Protein AF-A0A6V7K148-F1 (afdb_monomer_lite)

Foldseek 3Di:
DVVQLVVLVVLVPDPVNPDDPVSSPWGKFKWAPLDPPDTDTDDPPDDPVNCCVPRPVDPDPGDMDIDTPDD

pLDDT: mean 83.6, std 12.63, range [53.84, 94.62]

Secondary structure (DSSP, 8-state):
-HHHHHHHHHHHT-TT----TTGGGPPEEEEEEEETTEEEEPPTT--HHHHIIIII-SSSPPP-EEEE---

Radius of gyration: 13.55 Å; chains: 1; bounding box: 35×23×35 Å

Structure (mmCIF, N/CA/C/O backbone):
data_AF-A0A6V7K148-F1
#
_entry.id   AF-A0A6V7K148-F1
#
loop_
_atom_site.group_PDB
_atom_site.id
_atom_site.type_symbol
_atom_site.label_atom_id
_atom_site.label_alt_id
_atom_site.label_comp_id
_atom_site.label_asym_id
_atom_site.label_entity_id
_atom_site.label_seq_id
_atom_site.pdbx_PDB_ins_code
_atom_site.Cartn_x
_atom_site.Cartn_y
_atom_site.Cartn_z
_atom_site.occupancy
_atom_site.B_iso_or_equiv
_atom_site.auth_seq_id
_atom_site.auth_comp_id
_atom_site.auth_asym_id
_atom_site.auth_atom_id
_atom_site.pdbx_PDB_model_num
ATOM 1 N N . ASP A 1 1 ? 5.404 -7.869 1.540 1.00 85.12 1 ASP A N 1
ATOM 2 C CA . ASP A 1 1 ? 6.386 -8.409 0.579 1.00 85.12 1 ASP A CA 1
ATOM 3 C C . ASP A 1 1 ? 5.759 -8.577 -0.803 1.00 85.12 1 ASP A C 1
ATOM 5 O O . ASP A 1 1 ? 6.107 -7.842 -1.715 1.00 85.12 1 ASP A O 1
ATOM 9 N N . HIS A 1 2 ? 4.742 -9.438 -0.927 1.00 90.62 2 HIS A N 1
ATOM 10 C CA . HIS A 1 2 ? 4.039 -9.706 -2.191 1.00 90.62 2 HIS A CA 1
ATOM 11 C C . HIS A 1 2 ? 3.572 -8.455 -2.957 1.00 90.62 2 HIS A C 1
ATOM 13 O O . HIS A 1 2 ? 3.787 -8.385 -4.159 1.00 90.62 2 HIS A O 1
ATOM 19 N N . LEU A 1 3 ? 2.999 -7.449 -2.281 1.00 90.12 3 LEU A N 1
ATOM 20 C CA . LEU A 1 3 ? 2.595 -6.187 -2.924 1.00 90.12 3 LEU A CA 1
ATOM 21 C C . LEU A 1 3 ? 3.763 -5.450 -3.594 1.00 90.12 3 LEU A C 1
ATOM 23 O O . LEU A 1 3 ? 3.618 -4.959 -4.705 1.00 90.12 3 LEU A O 1
ATOM 27 N N . SER A 1 4 ? 4.917 -5.394 -2.928 1.00 87.69 4 SER A N 1
ATOM 28 C CA . SER A 1 4 ? 6.115 -4.723 -3.447 1.00 87.69 4 SER A CA 1
ATOM 29 C C . SER A 1 4 ? 6.615 -5.425 -4.716 1.00 87.69 4 SER A C 1
ATOM 31 O O . SER A 1 4 ? 6.822 -4.784 -5.742 1.00 87.69 4 SER A O 1
ATOM 33 N N . LYS A 1 5 ? 6.672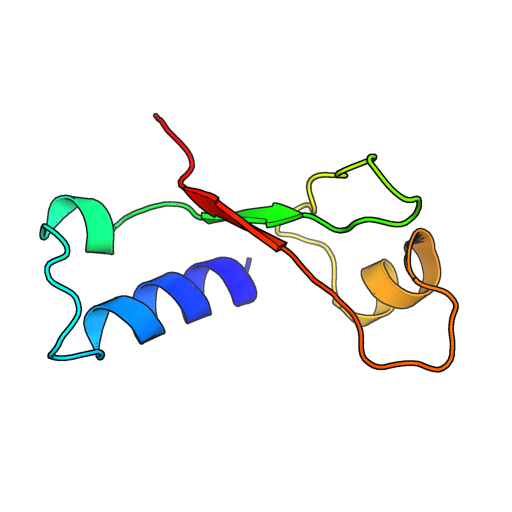 -6.765 -4.692 1.00 87.31 5 LYS A N 1
ATOM 34 C CA . LYS A 1 5 ? 7.012 -7.591 -5.863 1.00 87.31 5 LYS A CA 1
ATOM 35 C C . LYS A 1 5 ? 5.998 -7.451 -7.000 1.00 87.31 5 LYS A C 1
ATOM 37 O O . LYS A 1 5 ? 6.390 -7.367 -8.159 1.00 87.31 5 LYS A O 1
ATOM 42 N N . TYR A 1 6 ? 4.706 -7.410 -6.672 1.00 88.94 6 TYR A N 1
ATOM 43 C CA . TYR A 1 6 ? 3.640 -7.217 -7.653 1.00 88.94 6 TYR A CA 1
ATOM 44 C C . TYR A 1 6 ? 3.765 -5.865 -8.360 1.00 88.94 6 TYR A C 1
ATOM 46 O O . TYR A 1 6 ? 3.644 -5.819 -9.579 1.00 88.94 6 TYR A O 1
ATOM 54 N N . LEU A 1 7 ? 4.052 -4.785 -7.624 1.00 87.00 7 LEU A N 1
ATOM 55 C CA . LEU A 1 7 ? 4.267 -3.459 -8.209 1.00 87.00 7 LEU A CA 1
ATOM 56 C C . LEU A 1 7 ? 5.475 -3.446 -9.150 1.00 87.00 7 LEU A C 1
ATOM 58 O O . LEU A 1 7 ? 5.338 -2.993 -10.282 1.00 87.00 7 LEU A O 1
ATOM 62 N N . ALA A 1 8 ? 6.612 -4.005 -8.721 1.00 84.31 8 ALA A N 1
ATOM 63 C CA . ALA A 1 8 ? 7.804 -4.114 -9.563 1.00 84.31 8 ALA A CA 1
ATOM 64 C C . ALA A 1 8 ? 7.506 -4.862 -10.871 1.00 84.31 8 ALA A C 1
ATOM 66 O O . ALA A 1 8 ? 7.779 -4.354 -11.954 1.00 84.31 8 ALA A O 1
ATOM 67 N N . MET A 1 9 ? 6.859 -6.028 -10.779 1.00 85.38 9 MET A N 1
ATOM 68 C CA . MET A 1 9 ? 6.444 -6.805 -11.949 1.00 85.38 9 MET A CA 1
ATOM 69 C C . MET A 1 9 ? 5.436 -6.048 -12.822 1.00 85.38 9 MET A C 1
ATOM 71 O O . MET A 1 9 ? 5.491 -6.124 -14.044 1.00 85.38 9 MET A O 1
ATOM 75 N N . ARG A 1 10 ? 4.474 -5.337 -12.228 1.00 85.12 10 ARG A N 1
ATOM 76 C CA . ARG A 1 10 ? 3.447 -4.650 -13.012 1.00 85.12 10 ARG A CA 1
ATOM 77 C C . ARG A 1 10 ? 4.040 -3.507 -13.826 1.00 85.12 10 ARG A C 1
ATOM 79 O O . ARG A 1 10 ? 3.668 -3.363 -14.982 1.00 85.12 10 ARG A O 1
ATOM 86 N N . LEU A 1 11 ? 4.975 -2.768 -13.236 1.00 79.69 11 LEU A N 1
ATOM 87 C CA . LEU A 1 11 ? 5.697 -1.686 -13.897 1.00 79.69 11 LEU A CA 1
ATOM 88 C C . LEU A 1 11 ? 6.651 -2.199 -14.982 1.00 79.69 11 LEU A C 1
ATOM 90 O O . LEU A 1 11 ? 6.827 -1.532 -15.991 1.00 79.69 11 LEU A O 1
ATOM 94 N N . THR A 1 12 ? 7.239 -3.393 -14.834 1.00 74.06 12 THR A N 1
ATOM 95 C CA . THR A 1 12 ? 8.087 -3.961 -15.898 1.00 74.06 12 THR A CA 1
ATOM 96 C C . THR A 1 12 ? 7.306 -4.422 -17.125 1.00 74.06 12 THR A C 1
ATOM 98 O O . THR A 1 12 ? 7.895 -4.495 -18.204 1.00 74.06 12 THR A O 1
ATOM 101 N N . LEU A 1 13 ? 6.026 -4.760 -16.950 1.00 78.81 13 LEU A N 1
ATOM 102 C CA . LEU A 1 13 ? 5.105 -5.186 -18.006 1.00 78.81 13 LEU A CA 1
ATOM 103 C C . LEU A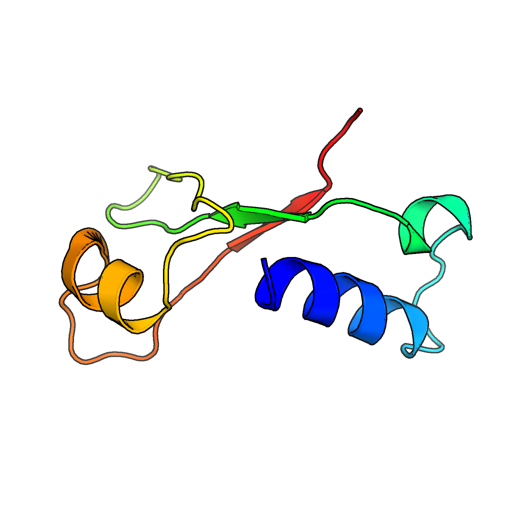 1 13 ? 4.390 -4.019 -18.693 1.00 78.81 13 LEU A C 1
ATOM 105 O O . LEU A 1 13 ? 3.705 -4.245 -19.688 1.00 78.81 13 LEU A O 1
ATOM 109 N N . ASP A 1 14 ? 4.482 -2.815 -18.137 1.00 73.75 14 ASP A N 1
ATOM 110 C CA . ASP A 1 14 ? 3.813 -1.635 -18.663 1.00 73.75 14 ASP A CA 1
ATOM 111 C C . ASP A 1 14 ? 4.676 -1.018 -19.788 1.00 73.75 14 ASP A C 1
ATOM 113 O O . ASP A 1 14 ? 5.798 -0.585 -19.524 1.00 73.75 14 ASP A O 1
ATOM 117 N N . PRO A 1 15 ? 4.221 -1.044 -21.056 1.00 59.53 15 PRO A N 1
ATOM 118 C CA . PRO A 1 15 ? 5.029 -0.631 -22.203 1.00 59.53 15 PRO A CA 1
ATOM 119 C C . PRO A 1 15 ? 5.233 0.888 -22.305 1.00 59.53 15 PRO A C 1
ATOM 121 O O . PRO A 1 15 ? 6.159 1.303 -22.993 1.00 59.53 15 PRO A O 1
ATOM 124 N N . ASP A 1 16 ? 4.412 1.698 -21.625 1.00 64.44 16 ASP A N 1
ATOM 125 C CA . ASP A 1 16 ? 4.538 3.169 -21.580 1.00 64.44 16 ASP A CA 1
ATOM 126 C C . ASP A 1 16 ? 5.413 3.649 -20.410 1.00 64.44 16 ASP A C 1
ATOM 128 O O . ASP A 1 16 ? 5.634 4.842 -20.189 1.00 64.44 16 ASP A O 1
ATOM 132 N N . THR A 1 17 ? 5.889 2.707 -19.604 1.00 64.12 17 THR A N 1
ATOM 133 C CA . THR A 1 17 ? 6.655 2.988 -18.406 1.00 64.12 17 THR A CA 1
ATOM 134 C C . THR A 1 17 ? 8.135 3.092 -18.783 1.00 64.12 17 THR A C 1
ATOM 136 O O . THR A 1 17 ? 8.852 2.095 -18.826 1.00 64.12 17 THR A O 1
ATOM 139 N N . GLU A 1 18 ? 8.586 4.325 -19.052 1.00 59.47 18 GLU A N 1
ATOM 140 C CA . GLU A 1 18 ? 9.987 4.738 -19.288 1.00 59.47 18 GLU A CA 1
ATOM 141 C C . GLU A 1 18 ? 10.849 4.579 -18.015 1.00 59.47 18 GLU A C 1
ATOM 143 O O . GLU A 1 18 ? 11.443 5.525 -17.495 1.00 59.47 18 GLU A O 1
ATOM 148 N N . LEU A 1 19 ? 10.857 3.380 -17.441 1.00 61.03 19 LEU A N 1
ATOM 149 C CA . LEU A 1 19 ? 11.631 3.043 -16.257 1.00 61.03 19 LEU A CA 1
ATOM 150 C C . LEU A 1 19 ? 12.943 2.398 -16.668 1.00 61.03 19 LEU A C 1
ATOM 152 O O . LEU A 1 19 ? 12.971 1.435 -17.436 1.00 61.03 19 LEU A O 1
ATOM 156 N N . SER A 1 20 ? 14.037 2.919 -16.115 1.00 59.03 20 SER A N 1
ATOM 157 C CA . SER A 1 20 ? 15.367 2.359 -16.330 1.00 59.03 20 SER A CA 1
ATOM 158 C C . SER A 1 20 ? 15.404 0.905 -15.846 1.00 59.03 20 SER A C 1
ATOM 160 O O . SER A 1 20 ? 14.675 0.529 -14.928 1.00 59.03 20 SER A O 1
ATOM 162 N N . GLU A 1 21 ? 16.268 0.055 -16.405 1.00 59.44 21 GLU A N 1
ATOM 163 C CA . GLU A 1 21 ? 16.432 -1.324 -15.911 1.00 59.44 21 GLU A CA 1
ATOM 164 C C . GLU A 1 21 ? 16.781 -1.375 -14.412 1.00 59.44 21 GLU A C 1
ATOM 166 O O . GLU A 1 21 ? 16.400 -2.311 -13.710 1.00 59.44 21 GLU A O 1
ATOM 171 N N . SER A 1 22 ? 17.415 -0.318 -13.900 1.00 58.59 22 SER A N 1
ATOM 172 C CA . SER A 1 22 ? 17.662 -0.075 -12.476 1.00 58.59 22 SER A CA 1
ATOM 173 C C . SER A 1 22 ? 16.373 0.031 -11.656 1.00 58.59 22 SER A C 1
ATOM 175 O O . SER A 1 22 ? 16.310 -0.448 -10.523 1.00 58.59 22 SER A O 1
ATOM 177 N N . ASP A 1 23 ? 15.332 0.628 -12.239 1.00 59.97 23 ASP A N 1
ATOM 178 C CA . ASP A 1 23 ? 14.048 0.873 -11.590 1.00 59.97 23 ASP A CA 1
ATOM 179 C C . ASP A 1 23 ? 13.193 -0.401 -11.513 1.00 59.97 23 ASP A C 1
ATOM 181 O O . ASP A 1 23 ? 12.369 -0.586 -10.615 1.00 59.97 23 ASP A O 1
ATOM 185 N N . ARG A 1 24 ? 13.457 -1.347 -12.420 1.00 57.19 24 ARG A N 1
ATOM 186 C CA . ARG A 1 24 ? 12.824 -2.673 -12.464 1.00 57.19 24 ARG A CA 1
ATOM 187 C C . ARG A 1 24 ? 13.223 -3.565 -11.284 1.00 57.19 24 ARG A C 1
ATOM 189 O O . ARG A 1 24 ? 12.505 -4.511 -10.964 1.00 57.19 24 ARG A O 1
ATOM 196 N N . LEU A 1 25 ? 14.343 -3.259 -10.626 1.00 59.66 25 LEU A N 1
ATOM 197 C CA . LEU A 1 25 ? 14.858 -3.960 -9.443 1.00 59.66 25 LEU A CA 1
ATOM 198 C C . LEU A 1 25 ? 14.507 -3.255 -8.120 1.00 59.66 25 LEU A C 1
ATOM 200 O O . LEU A 1 25 ? 14.980 -3.668 -7.056 1.00 59.66 25 LEU A O 1
ATOM 204 N N . LEU A 1 26 ? 13.704 -2.186 -8.154 1.00 64.56 26 LEU A N 1
ATOM 205 C CA . LEU A 1 26 ? 13.461 -1.366 -6.973 1.00 64.56 26 LEU A CA 1
ATOM 206 C C . LEU A 1 26 ? 12.652 -2.081 -5.900 1.00 64.56 26 LEU A C 1
ATOM 208 O O . LEU A 1 26 ? 11.616 -2.704 -6.131 1.00 64.56 26 LEU A O 1
ATOM 212 N N . ASN A 1 27 ? 13.106 -1.877 -4.668 1.00 75.12 27 ASN A N 1
ATOM 213 C CA . ASN A 1 27 ? 12.324 -2.174 -3.487 1.00 75.12 27 ASN A CA 1
ATOM 214 C C . ASN A 1 27 ? 11.257 -1.083 -3.328 1.00 75.12 27 ASN A C 1
ATOM 216 O O . ASN A 1 27 ? 11.588 0.086 -3.134 1.00 75.12 27 ASN A O 1
ATOM 220 N N . PHE A 1 28 ? 9.976 -1.446 -3.368 1.00 86.50 28 PHE A N 1
ATOM 221 C CA . PHE A 1 28 ? 8.910 -0.516 -2.995 1.00 86.50 28 PHE A CA 1
ATOM 222 C C . PHE A 1 28 ? 8.704 -0.528 -1.488 1.00 86.50 28 PHE A C 1
ATOM 224 O O . PHE A 1 28 ? 8.572 -1.596 -0.877 1.00 86.50 28 PHE A O 1
ATOM 231 N N . CYS A 1 29 ? 8.619 0.665 -0.906 1.00 90.12 29 CYS A N 1
ATOM 232 C CA . CYS A 1 29 ? 8.080 0.852 0.430 1.00 90.12 29 CYS A CA 1
ATOM 233 C C . CYS A 1 29 ? 6.561 0.962 0.327 1.00 90.12 29 CYS A C 1
ATOM 235 O O . CYS A 1 29 ? 6.043 1.712 -0.497 1.00 90.12 29 CYS A O 1
ATOM 237 N N . ILE A 1 30 ? 5.857 0.206 1.164 1.00 92.62 30 ILE A N 1
ATOM 238 C CA . ILE A 1 30 ? 4.397 0.192 1.213 1.00 92.62 30 ILE A CA 1
ATOM 239 C C . ILE A 1 30 ? 3.956 0.882 2.498 1.00 92.62 30 ILE A C 1
ATOM 241 O O . ILE A 1 30 ? 4.521 0.626 3.563 1.00 92.62 30 ILE A O 1
ATOM 245 N N . TYR A 1 31 ? 2.944 1.733 2.401 1.00 94.38 31 TYR A N 1
ATOM 246 C CA . TYR A 1 31 ? 2.448 2.554 3.493 1.00 94.38 31 TYR A CA 1
ATOM 247 C C . TYR A 1 31 ? 0.934 2.440 3.614 1.00 94.38 31 TYR A C 1
ATOM 249 O O . TYR A 1 31 ? 0.229 2.238 2.629 1.00 94.38 31 TYR A O 1
ATOM 257 N N . ILE A 1 32 ? 0.435 2.645 4.825 1.00 94.56 32 ILE A N 1
ATOM 258 C CA . ILE A 1 32 ? -0.985 2.856 5.098 1.00 94.56 32 ILE A CA 1
ATOM 259 C C . ILE A 1 32 ? -1.176 4.181 5.827 1.00 94.56 32 ILE A C 1
ATOM 261 O O . ILE A 1 32 ? -0.325 4.571 6.631 1.00 94.56 32 ILE A O 1
ATOM 265 N N . ALA A 1 33 ? -2.295 4.851 5.556 1.00 94.62 33 ALA A N 1
ATOM 266 C CA . ALA A 1 33 ? -2.688 6.069 6.245 1.00 94.62 33 ALA A CA 1
ATOM 267 C C . ALA A 1 33 ? -3.875 5.795 7.185 1.00 94.62 33 ALA A C 1
ATOM 269 O O . ALA A 1 33 ? -5.022 5.926 6.764 1.00 94.62 33 ALA A O 1
ATOM 270 N N . PRO A 1 34 ? -3.636 5.384 8.448 1.00 90.56 34 PRO A N 1
ATOM 271 C CA . PRO A 1 34 ? -4.721 5.174 9.411 1.00 90.56 34 PRO A CA 1
ATOM 272 C C . PRO A 1 34 ? -5.399 6.494 9.813 1.00 90.56 34 PRO A C 1
ATOM 274 O O . PRO A 1 34 ? -6.567 6.501 10.188 1.00 90.56 34 PRO A O 1
ATOM 277 N N . SER A 1 35 ? -4.660 7.603 9.719 1.00 89.50 35 SER A N 1
ATOM 278 C CA . SER A 1 35 ? -5.117 8.963 9.993 1.00 89.50 35 SER A CA 1
ATOM 279 C C . SER A 1 35 ? -4.632 9.892 8.876 1.00 89.50 35 SER A C 1
ATOM 281 O O . SER A 1 35 ? -3.527 9.683 8.360 1.00 89.50 35 SER A O 1
ATOM 283 N N . PRO A 1 36 ? -5.394 10.941 8.513 1.00 87.81 36 PRO A N 1
ATOM 284 C CA . PRO A 1 36 ? -4.965 11.910 7.510 1.00 87.81 36 PRO A CA 1
ATOM 285 C C . PRO A 1 36 ? -3.594 12.509 7.847 1.00 87.81 36 PRO A C 1
ATOM 287 O O . PRO A 1 36 ? -3.366 12.967 8.964 1.00 87.81 36 PRO A O 1
ATOM 290 N N . GLY A 1 37 ? -2.673 12.491 6.882 1.00 88.00 37 GLY A N 1
ATOM 291 C CA . GLY A 1 37 ? -1.318 13.034 7.041 1.00 88.00 37 GLY A CA 1
ATOM 292 C C . GLY A 1 37 ? -0.317 12.122 7.761 1.00 88.00 37 GLY A C 1
ATOM 293 O O . GLY A 1 37 ? 0.863 12.461 7.816 1.00 88.00 37 GLY A O 1
ATOM 294 N N . GLN A 1 38 ? -0.737 10.958 8.264 1.00 92.38 38 GLN A N 1
ATOM 295 C CA . GLN A 1 38 ? 0.159 9.983 8.883 1.00 92.38 38 GLN A CA 1
ATOM 296 C C . GLN A 1 38 ? 0.369 8.784 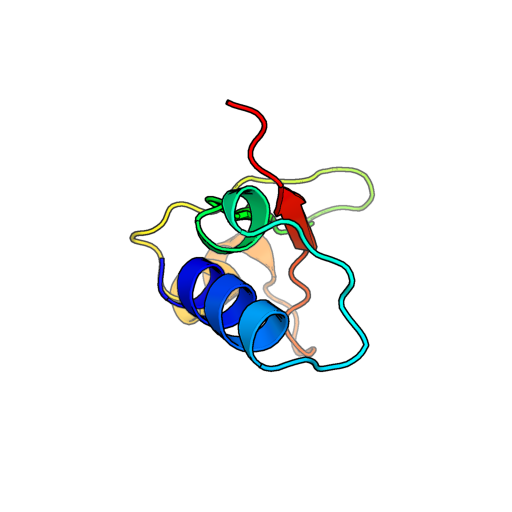7.959 1.00 92.38 38 GLN A C 1
ATOM 298 O O . GLN A 1 38 ? -0.564 8.033 7.713 1.00 92.38 38 GLN A O 1
ATOM 303 N N . TYR A 1 39 ? 1.608 8.545 7.527 1.00 93.81 39 TYR A N 1
ATOM 304 C CA . TYR A 1 39 ? 1.967 7.375 6.721 1.00 93.81 39 TYR A CA 1
ATOM 305 C C . TYR A 1 39 ? 2.781 6.384 7.548 1.00 93.81 39 TYR A C 1
ATOM 307 O O . TYR A 1 39 ? 3.889 6.682 7.992 1.00 93.81 39 TYR A O 1
ATOM 315 N N . VAL A 1 40 ? 2.235 5.188 7.750 1.00 93.75 40 VAL A N 1
ATOM 316 C CA . VAL A 1 40 ? 2.891 4.105 8.489 1.00 93.75 40 VAL A CA 1
ATOM 317 C C . VAL A 1 40 ? 3.449 3.093 7.500 1.00 93.75 40 VAL A C 1
ATOM 319 O O . VAL A 1 40 ? 2.699 2.543 6.697 1.00 93.75 40 VAL A O 1
ATOM 322 N N . VAL A 1 41 ? 4.754 2.822 7.576 1.00 92.94 41 VAL A N 1
ATOM 323 C CA . VAL A 1 41 ? 5.408 1.787 6.762 1.00 92.94 41 VAL A CA 1
ATOM 324 C C . VAL A 1 41 ? 4.917 0.404 7.188 1.00 92.94 41 VAL A C 1
ATOM 326 O O . VAL A 1 41 ? 4.951 0.054 8.369 1.00 92.94 41 VAL A O 1
ATOM 329 N N . LEU A 1 42 ? 4.499 -0.401 6.215 1.00 92.06 42 LEU A N 1
ATOM 330 C CA . LEU A 1 42 ? 4.099 -1.786 6.423 1.00 92.06 42 LEU A CA 1
ATOM 331 C C . LEU A 1 42 ? 5.303 -2.723 6.314 1.00 92.06 42 LEU A C 1
ATOM 333 O O . LEU A 1 42 ? 6.122 -2.615 5.400 1.00 92.06 42 LEU A O 1
ATOM 337 N N . SER A 1 43 ? 5.387 -3.683 7.236 1.00 89.56 43 SER A N 1
ATOM 338 C CA . SER A 1 43 ? 6.426 -4.714 7.186 1.00 89.56 43 SER A CA 1
ATOM 339 C C . SER A 1 43 ? 6.097 -5.769 6.133 1.00 89.56 43 SER A C 1
ATOM 341 O O . SER A 1 43 ? 4.939 -6.145 5.937 1.00 89.56 43 SER A O 1
ATOM 343 N N . GLY A 1 44 ? 7.134 -6.310 5.491 1.00 85.50 44 GLY A N 1
ATOM 344 C CA . GLY A 1 44 ? 7.000 -7.343 4.470 1.00 85.50 44 GLY A CA 1
ATOM 345 C C . GLY A 1 44 ? 6.291 -8.618 4.946 1.00 85.50 44 GLY A C 1
ATOM 346 O O . GLY A 1 44 ? 5.680 -9.285 4.112 1.00 85.50 44 GLY A O 1
ATOM 347 N N . SER A 1 45 ? 6.329 -8.906 6.251 1.00 90.31 45 SER A N 1
ATOM 348 C CA . SER A 1 45 ? 5.757 -10.100 6.887 1.00 90.31 45 SER A CA 1
ATOM 349 C C . SER A 1 45 ? 4.276 -9.986 7.267 1.00 90.31 45 SER A C 1
ATOM 351 O O . SER A 1 45 ? 3.676 -10.981 7.667 1.00 90.31 45 SER A O 1
ATOM 353 N N . GLN A 1 46 ? 3.672 -8.799 7.164 1.00 92.25 46 GLN A N 1
ATOM 354 C CA . GLN A 1 46 ? 2.270 -8.594 7.531 1.00 92.25 46 GLN A CA 1
ATOM 355 C C . GLN A 1 46 ? 1.330 -8.996 6.391 1.00 92.25 46 GLN A C 1
ATOM 357 O O . GLN A 1 46 ? 1.558 -8.683 5.222 1.00 92.25 46 GLN A O 1
ATOM 362 N N . THR A 1 47 ? 0.235 -9.666 6.743 1.00 94.06 47 THR A N 1
ATOM 363 C CA . THR A 1 47 ? -0.854 -9.974 5.806 1.00 94.06 47 THR A CA 1
ATOM 364 C C . THR A 1 47 ? -1.805 -8.785 5.658 1.00 94.06 47 THR A C 1
ATOM 366 O O . THR A 1 47 ? -1.974 -7.999 6.590 1.00 94.06 47 THR A O 1
ATOM 369 N N . LEU A 1 48 ? -2.504 -8.679 4.520 1.00 92.88 48 LEU A N 1
ATOM 370 C CA . LEU A 1 48 ? -3.505 -7.619 4.308 1.00 92.88 48 LEU A CA 1
ATOM 371 C C . LEU A 1 48 ? -4.633 -7.651 5.345 1.00 92.88 48 LEU A C 1
ATOM 373 O O . LEU A 1 48 ? -5.128 -6.599 5.735 1.00 92.88 48 LEU A O 1
ATOM 377 N N . ARG A 1 49 ? -4.991 -8.840 5.845 1.00 93.31 49 ARG A N 1
ATOM 378 C CA . ARG A 1 49 ? -5.958 -8.993 6.940 1.00 93.31 49 ARG A CA 1
ATOM 379 C C . ARG A 1 49 ? -5.447 -8.350 8.231 1.00 93.31 49 ARG A C 1
ATOM 381 O O . ARG A 1 49 ? -6.143 -7.534 8.815 1.00 93.31 49 ARG A O 1
ATOM 388 N N . GLN A 1 50 ? -4.206 -8.636 8.629 1.00 94.00 50 GLN A N 1
ATOM 389 C CA . GLN A 1 50 ? -3.601 -8.009 9.813 1.00 94.00 50 GLN A CA 1
ATOM 390 C C . GLN A 1 50 ? -3.479 -6.488 9.664 1.00 94.00 50 GLN A C 1
ATOM 392 O O . GLN A 1 50 ? -3.682 -5.758 10.631 1.00 94.00 50 GLN A O 1
ATOM 397 N N . VAL A 1 51 ? -3.155 -6.003 8.462 1.00 93.38 51 VAL A N 1
ATOM 398 C CA . VAL A 1 51 ? -3.092 -4.566 8.161 1.00 93.38 51 VAL A CA 1
ATOM 399 C C . VAL A 1 51 ? -4.477 -3.929 8.282 1.00 93.38 51 VAL A C 1
ATOM 401 O O . VAL A 1 51 ? -4.616 -2.908 8.954 1.00 93.38 51 VAL A O 1
ATOM 404 N N . ASN A 1 52 ? -5.502 -4.561 7.707 1.00 93.56 52 ASN A N 1
ATOM 405 C CA . ASN A 1 52 ? -6.890 -4.122 7.808 1.00 93.56 52 ASN A CA 1
ATOM 406 C C . ASN A 1 52 ? -7.354 -4.030 9.268 1.00 93.56 52 ASN A C 1
ATOM 408 O O . ASN A 1 52 ? -7.829 -2.983 9.706 1.00 93.56 52 ASN A O 1
ATOM 412 N N . ASP A 1 53 ? -7.152 -5.098 10.037 1.00 94.00 53 ASP A N 1
ATOM 413 C CA . ASP A 1 53 ? -7.628 -5.202 11.417 1.00 94.00 53 ASP A CA 1
ATOM 414 C C . ASP A 1 53 ? -6.866 -4.262 12.363 1.00 94.00 53 ASP A C 1
ATOM 416 O O . ASP A 1 53 ? -7.390 -3.839 13.395 1.00 94.00 53 ASP A O 1
ATOM 420 N N . LYS A 1 54 ? -5.618 -3.909 12.034 1.00 93.56 54 LYS A N 1
ATOM 421 C CA . LYS A 1 54 ? -4.784 -3.031 12.862 1.00 93.56 54 LYS A CA 1
ATOM 422 C C . LYS A 1 54 ? -4.943 -1.550 12.528 1.00 93.56 54 LYS A C 1
ATOM 424 O O . LYS A 1 54 ? -5.010 -0.753 13.460 1.00 93.56 54 LYS A O 1
ATOM 429 N N . PHE A 1 55 ? -4.972 -1.190 11.246 1.00 92.06 55 PHE A N 1
ATOM 430 C CA . PHE A 1 55 ? -4.819 0.198 10.798 1.00 92.06 55 PHE A CA 1
ATOM 431 C C . PHE A 1 55 ? -6.029 0.758 10.044 1.00 92.06 55 PHE A C 1
ATOM 433 O O . PHE A 1 55 ? -6.235 1.962 10.100 1.00 92.06 55 PHE A O 1
ATOM 440 N N . TRP A 1 56 ? -6.816 -0.074 9.353 1.00 92.62 56 TRP A N 1
ATOM 441 C CA . TRP A 1 56 ? -7.934 0.404 8.528 1.00 92.62 56 TRP A CA 1
ATOM 442 C C . TRP A 1 56 ? -9.251 0.405 9.296 1.00 92.62 56 TRP A C 1
ATOM 444 O O . TRP A 1 56 ? -9.849 1.455 9.487 1.00 92.62 56 TRP A O 1
ATOM 454 N N . ARG A 1 57 ? -9.682 -0.766 9.790 1.00 89.50 57 ARG A N 1
ATOM 455 C CA . ARG A 1 57 ? -10.862 -0.963 10.658 1.00 89.50 57 ARG A CA 1
ATOM 456 C C . ARG A 1 57 ? -12.167 -0.323 10.165 1.00 89.50 57 ARG A C 1
ATOM 458 O O . ARG A 1 57 ? -13.098 -0.148 10.948 1.00 89.50 57 ARG A O 1
ATOM 465 N N . VAL A 1 58 ? -12.265 -0.005 8.879 1.00 90.62 58 VAL A N 1
ATOM 466 C CA . VAL A 1 58 ? -13.473 0.536 8.258 1.00 90.62 58 VAL A CA 1
ATOM 467 C C . VAL A 1 58 ? -13.982 -0.430 7.201 1.00 90.62 58 VAL A C 1
ATOM 469 O O . VAL A 1 58 ? -13.208 -1.115 6.534 1.00 90.62 58 VAL A O 1
ATOM 472 N N . ASN A 1 59 ? -15.300 -0.472 7.022 1.00 92.31 59 ASN A N 1
ATOM 473 C CA . ASN A 1 59 ? -15.931 -1.283 5.984 1.00 92.31 59 ASN A CA 1
ATOM 474 C C . ASN A 1 59 ? -15.857 -0.578 4.615 1.00 92.31 59 ASN A C 1
ATOM 476 O O . ASN A 1 59 ? -16.874 -0.216 4.026 1.00 92.31 59 ASN A O 1
ATOM 480 N N . ARG A 1 60 ? -14.635 -0.293 4.159 1.00 92.69 60 ARG A N 1
ATOM 481 C CA . ARG A 1 60 ? -14.314 0.317 2.860 1.00 92.69 60 ARG A CA 1
ATOM 482 C C . ARG A 1 60 ? -13.127 -0.418 2.231 1.00 92.69 60 ARG A C 1
ATOM 484 O O . ARG A 1 60 ? -12.375 -1.054 2.972 1.00 92.69 60 ARG A O 1
ATOM 491 N 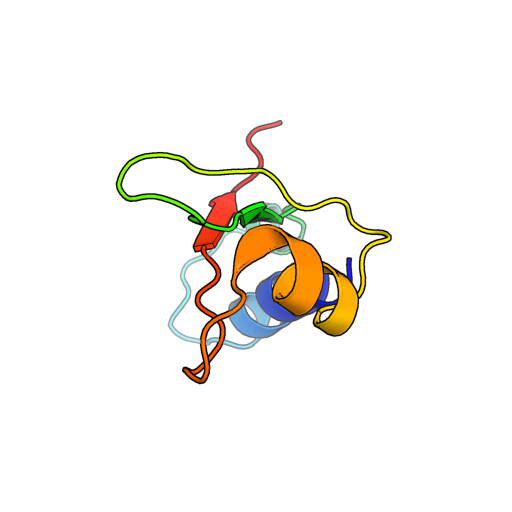N . PRO A 1 61 ? -12.924 -0.333 0.904 1.00 94.62 61 PRO A N 1
ATOM 492 C CA . PRO A 1 61 ? -11.725 -0.870 0.263 1.00 94.62 61 PRO A CA 1
ATOM 493 C C . PRO A 1 61 ? -10.453 -0.362 0.950 1.00 94.62 61 PRO A C 1
ATOM 495 O O . PRO A 1 61 ? -10.373 0.813 1.286 1.00 94.62 61 PRO A O 1
ATOM 498 N N . LEU A 1 62 ? -9.489 -1.251 1.186 1.00 93.69 62 LEU A N 1
ATOM 499 C CA . LEU A 1 62 ? -8.245 -0.923 1.880 1.00 93.69 62 LEU A CA 1
ATOM 500 C C . LEU A 1 62 ? -7.375 -0.007 1.011 1.00 93.69 62 LEU A C 1
ATOM 502 O O . LEU A 1 62 ? -6.912 -0.426 -0.049 1.00 93.69 62 LEU A O 1
ATOM 506 N N . GLU A 1 63 ? -7.120 1.213 1.479 1.00 93.31 63 GLU A N 1
ATOM 507 C CA . GLU A 1 63 ? -6.235 2.155 0.792 1.00 93.31 63 GLU A CA 1
ATOM 508 C C . GLU A 1 63 ? -4.781 1.980 1.246 1.00 93.31 63 GLU A C 1
ATOM 510 O O . GLU A 1 63 ? -4.467 1.936 2.439 1.00 93.31 63 GLU A O 1
ATOM 515 N N . ILE A 1 64 ? -3.882 1.857 0.270 1.00 94.06 64 ILE A N 1
ATOM 516 C CA . ILE A 1 64 ? -2.455 1.604 0.469 1.00 94.06 64 ILE A CA 1
ATOM 517 C C . ILE A 1 64 ? -1.673 2.513 -0.475 1.00 94.06 64 ILE A C 1
ATOM 519 O O . ILE A 1 64 ? -2.022 2.660 -1.644 1.00 94.06 64 ILE A O 1
ATOM 523 N N . PHE A 1 65 ? -0.583 3.080 0.026 1.00 93.88 65 PHE A N 1
ATOM 524 C CA . PHE A 1 65 ? 0.313 3.953 -0.721 1.00 93.88 65 PHE A CA 1
ATOM 525 C C . PHE A 1 65 ? 1.652 3.256 -0.937 1.00 93.88 65 PHE A C 1
ATOM 527 O O . PHE A 1 65 ? 2.060 2.410 -0.139 1.00 93.88 65 PHE A O 1
ATOM 534 N N . TYR A 1 66 ? 2.363 3.619 -1.998 1.00 91.88 66 TYR A N 1
ATOM 535 C CA . TYR A 1 66 ? 3.709 3.122 -2.241 1.00 91.88 66 TYR A CA 1
ATOM 536 C C . TYR A 1 66 ? 4.654 4.259 -2.598 1.00 91.88 66 TYR A C 1
ATOM 538 O O . TYR A 1 66 ? 4.252 5.290 -3.132 1.00 91.88 66 TYR A O 1
ATOM 546 N N . SER A 1 67 ? 5.928 4.060 -2.294 1.00 89.06 67 SER A N 1
ATOM 547 C CA . SER A 1 67 ? 7.002 4.925 -2.756 1.00 89.06 67 SER A CA 1
ATOM 548 C C . SER A 1 67 ? 8.215 4.0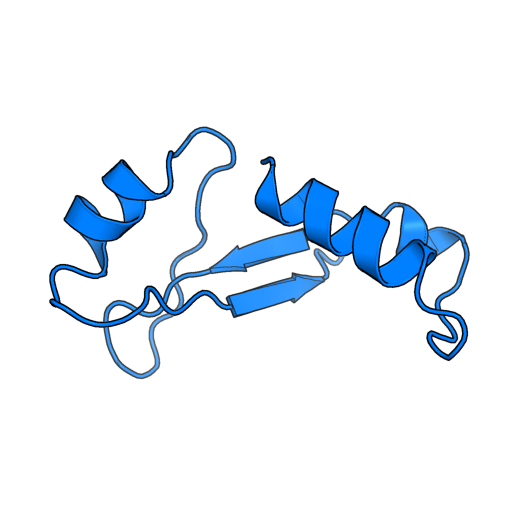88 -3.122 1.00 89.06 67 SER A C 1
ATOM 550 O O . SER A 1 67 ? 8.340 2.911 -2.761 1.00 89.06 67 SER A O 1
ATOM 552 N N . TRP A 1 68 ? 9.114 4.712 -3.863 1.00 83.50 68 TRP A N 1
ATOM 553 C CA . TRP A 1 68 ? 10.377 4.110 -4.229 1.00 83.50 68 TRP A CA 1
ATOM 554 C C . TRP A 1 68 ? 11.304 4.159 -3.024 1.00 83.50 68 TRP A C 1
ATOM 556 O O . TRP A 1 68 ? 11.517 5.225 -2.437 1.00 83.50 68 TRP A O 1
ATOM 566 N N . LYS A 1 69 ? 11.884 3.019 -2.650 1.00 75.56 69 LYS A N 1
ATOM 567 C CA . LYS A 1 69 ? 12.929 3.007 -1.633 1.00 75.56 69 LYS A CA 1
ATOM 568 C C . LYS A 1 69 ? 14.208 3.550 -2.268 1.00 75.56 69 LYS A C 1
ATOM 570 O O . LYS A 1 6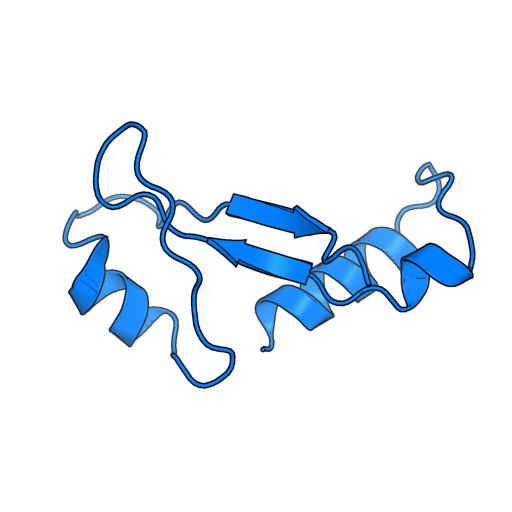9 ? 14.900 2.827 -2.980 1.00 75.56 69 LYS A O 1
ATOM 575 N N . LYS A 1 70 ? 14.512 4.827 -2.021 1.00 62.31 70 LYS A N 1
ATOM 576 C CA . LYS A 1 70 ? 15.840 5.375 -2.326 1.00 62.31 70 LYS A CA 1
ATOM 577 C C . LYS A 1 70 ? 16.860 4.606 -1.485 1.00 62.31 70 LYS A C 1
ATOM 579 O O . LYS A 1 70 ? 16.698 4.522 -0.266 1.00 62.31 70 LYS A O 1
ATOM 584 N N . THR A 1 71 ? 17.810 3.973 -2.168 1.00 53.84 71 THR A N 1
ATOM 585 C CA . THR A 1 71 ? 18.970 3.328 -1.538 1.00 53.84 71 THR A CA 1
ATOM 586 C C . THR A 1 71 ? 20.011 4.392 -1.243 1.00 53.84 71 THR A C 1
ATOM 588 O O . THR A 1 71 ? 20.100 5.339 -2.058 1.00 53.84 71 THR A O 1
#

InterPro domains:
  IPR032443 RAWUL domain [PF16207] (1-67)

Organism: NCBI:txid1563983

Sequence (71 aa):
DHLSKYLAMRLTLDPDTELSESDRLLNFCIYIAPSPGQYVVLSGSQTLRQVNDKFWRVNRPLEIFYSWKKT